Protein AF-A0A5C4Y8K5-F1 (afdb_monomer_lite)

Structure (mmCIF, N/CA/C/O backbone):
data_AF-A0A5C4Y8K5-F1
#
_entry.id   AF-A0A5C4Y8K5-F1
#
loop_
_atom_site.group_PDB
_atom_site.id
_atom_site.type_symbol
_atom_site.label_atom_id
_atom_site.label_alt_id
_atom_site.label_comp_id
_atom_site.label_asym_id
_atom_site.label_entity_id
_atom_site.label_seq_id
_atom_site.pdbx_PDB_ins_code
_atom_site.Cartn_x
_atom_site.Cartn_y
_atom_site.Cartn_z
_atom_site.occupancy
_atom_site.B_iso_or_equiv
_atom_site.auth_seq_id
_atom_site.auth_comp_id
_atom_site.auth_asym_id
_atom_site.auth_atom_id
_atom_site.pdbx_PDB_model_num
ATOM 1 N N . MET A 1 1 ? 31.941 5.857 10.237 1.00 40.62 1 MET A N 1
ATOM 2 C CA . MET A 1 1 ? 30.529 6.076 10.614 1.00 40.62 1 MET A CA 1
ATOM 3 C C . MET A 1 1 ? 29.919 6.930 9.512 1.00 40.62 1 MET A C 1
ATOM 5 O O . MET A 1 1 ? 30.433 8.016 9.292 1.00 40.62 1 MET A O 1
ATOM 9 N N . ARG A 1 2 ? 28.979 6.416 8.707 1.00 48.34 2 ARG A N 1
ATOM 10 C CA . ARG A 1 2 ? 28.274 7.245 7.711 1.00 48.34 2 ARG A CA 1
ATOM 11 C C . ARG A 1 2 ? 27.126 7.940 8.433 1.00 48.34 2 ARG A C 1
ATOM 13 O O . ARG A 1 2 ? 26.340 7.247 9.071 1.00 48.34 2 ARG A O 1
ATOM 20 N N . ASP A 1 3 ? 27.036 9.260 8.322 1.00 40.81 3 ASP A N 1
ATOM 21 C CA . ASP A 1 3 ? 25.871 10.010 8.789 1.00 40.81 3 ASP A CA 1
ATOM 22 C C . ASP A 1 3 ? 24.642 9.576 7.980 1.00 40.81 3 ASP A C 1
ATOM 24 O O . ASP A 1 3 ? 24.472 9.947 6.814 1.00 40.81 3 ASP A O 1
ATOM 28 N N . GLU A 1 4 ? 23.780 8.751 8.576 1.00 46.84 4 GLU A N 1
ATOM 29 C CA . GLU A 1 4 ? 22.448 8.495 8.036 1.00 46.84 4 GLU A CA 1
ATOM 30 C C . GLU A 1 4 ? 21.634 9.792 8.152 1.00 46.84 4 GLU A C 1
ATOM 32 O O . GLU A 1 4 ? 21.067 10.103 9.195 1.00 46.84 4 GLU A O 1
ATOM 37 N N . ARG A 1 5 ? 21.581 10.573 7.062 1.00 53.00 5 ARG A N 1
ATOM 38 C CA . ARG A 1 5 ? 20.801 11.826 6.968 1.00 53.00 5 ARG A CA 1
ATOM 39 C C . ARG A 1 5 ? 19.305 11.657 7.275 1.00 53.00 5 ARG A C 1
ATOM 41 O O . ARG A 1 5 ? 18.631 12.655 7.507 1.00 53.00 5 ARG A O 1
ATOM 48 N N . LEU A 1 6 ? 18.790 10.428 7.262 1.00 52.53 6 LEU A N 1
ATOM 49 C CA . LEU A 1 6 ? 17.410 10.100 7.600 1.00 52.53 6 LEU A CA 1
ATOM 50 C C . LEU A 1 6 ? 17.403 9.162 8.807 1.00 52.53 6 LEU A C 1
ATOM 52 O O . LEU A 1 6 ? 17.934 8.055 8.742 1.00 52.53 6 LEU A O 1
ATOM 56 N N . ARG A 1 7 ? 16.755 9.582 9.897 1.00 55.94 7 ARG A N 1
ATOM 57 C CA . ARG A 1 7 ? 16.456 8.711 11.040 1.00 55.94 7 ARG A CA 1
ATOM 58 C C . ARG A 1 7 ? 15.626 7.512 10.568 1.00 55.94 7 ARG A C 1
ATOM 60 O O . ARG A 1 7 ? 14.861 7.593 9.605 1.00 55.94 7 ARG A O 1
ATOM 67 N N . ARG A 1 8 ? 15.716 6.385 11.271 1.00 48.66 8 ARG A N 1
ATOM 68 C CA . ARG A 1 8 ? 14.858 5.216 11.021 1.00 48.66 8 ARG A CA 1
ATOM 69 C C . ARG A 1 8 ? 13.378 5.641 11.076 1.00 48.66 8 ARG A C 1
ATOM 71 O O . ARG A 1 8 ? 12.910 6.051 12.130 1.00 48.66 8 ARG A O 1
ATOM 78 N N . GLY A 1 9 ? 12.666 5.567 9.945 1.00 51.09 9 GLY A N 1
ATOM 79 C CA . GLY A 1 9 ? 11.272 6.038 9.815 1.00 51.09 9 GLY A CA 1
ATOM 80 C C . GLY A 1 9 ? 11.079 7.448 9.228 1.00 51.09 9 GLY A C 1
ATOM 81 O O . GLY A 1 9 ? 9.942 7.836 9.014 1.00 51.09 9 GLY A O 1
ATOM 82 N N . GLN A 1 10 ? 12.151 8.185 8.905 1.00 55.91 10 GLN A N 1
ATOM 83 C CA . GLN A 1 10 ? 12.098 9.492 8.215 1.00 55.91 10 GLN A CA 1
ATOM 84 C C . GLN A 1 10 ? 12.040 9.399 6.682 1.00 55.91 10 GLN A C 1
ATOM 86 O O . GLN A 1 10 ? 12.145 10.420 6.002 1.00 55.91 10 GLN A O 1
ATOM 91 N N . ALA A 1 11 ? 11.892 8.202 6.106 1.00 57.69 11 ALA A N 1
ATOM 92 C CA . ALA A 1 11 ? 11.525 8.128 4.694 1.00 57.69 11 ALA A CA 1
ATOM 93 C C . ALA A 1 11 ? 10.233 8.949 4.501 1.00 57.69 11 ALA A C 1
ATOM 95 O O . ALA A 1 11 ? 9.386 8.917 5.394 1.00 57.69 11 ALA A O 1
ATOM 96 N N . PRO A 1 12 ? 10.048 9.678 3.384 1.00 73.44 12 PRO A N 1
ATOM 97 C CA . PRO A 1 12 ? 8.876 10.535 3.160 1.00 73.44 12 PRO A CA 1
ATOM 98 C C . PRO A 1 12 ? 7.599 9.715 2.885 1.00 73.44 12 PRO A C 1
ATOM 100 O O . PRO A 1 12 ? 6.761 10.108 2.076 1.00 73.44 12 PRO A O 1
ATOM 103 N N . LEU A 1 13 ? 7.500 8.536 3.500 1.00 86.62 13 LEU A N 1
ATOM 104 C CA . LEU A 1 13 ? 6.514 7.504 3.281 1.00 86.62 13 LEU A CA 1
ATOM 105 C C . LEU A 1 13 ? 6.150 6.852 4.619 1.00 86.62 13 LEU A C 1
ATOM 107 O O . LEU A 1 13 ? 7.035 6.417 5.359 1.00 86.62 13 LEU A O 1
ATOM 111 N N . LEU A 1 14 ? 4.858 6.719 4.894 1.00 90.00 14 LEU A N 1
ATOM 112 C CA . LEU A 1 14 ? 4.352 5.986 6.048 1.00 90.00 14 LEU A CA 1
ATOM 113 C C . LEU A 1 14 ? 4.164 4.509 5.704 1.00 90.00 14 LEU A C 1
ATOM 115 O O . LEU A 1 14 ? 3.720 4.143 4.609 1.00 90.00 14 LEU A O 1
ATOM 119 N N . LEU A 1 15 ? 4.491 3.662 6.676 1.00 92.62 15 LEU A N 1
ATOM 120 C CA . LEU A 1 15 ? 4.197 2.236 6.643 1.00 92.62 15 LEU A CA 1
ATOM 121 C C . LEU A 1 15 ? 2.770 1.989 7.174 1.00 92.62 15 LEU A C 1
ATOM 123 O O . LEU A 1 15 ? 2.324 2.713 8.065 1.00 92.62 15 LEU A O 1
ATOM 127 N N . PRO A 1 16 ? 2.066 0.954 6.688 1.00 95.06 16 PRO A N 1
ATOM 128 C CA . PRO A 1 16 ? 0.829 0.480 7.290 1.00 95.06 16 PRO A CA 1
ATOM 129 C C . PRO A 1 16 ? 1.026 0.127 8.765 1.00 95.06 16 PRO A C 1
ATOM 131 O O . PRO A 1 16 ? 1.950 -0.615 9.108 1.00 95.06 16 PRO A O 1
ATOM 134 N N . THR A 1 17 ? 0.133 0.608 9.622 1.00 95.62 17 THR A N 1
ATOM 135 C CA . THR A 1 17 ? 0.097 0.252 11.048 1.00 95.62 17 THR A CA 1
ATOM 136 C C . THR A 1 17 ? -0.956 -0.807 11.332 1.00 95.62 17 THR A C 1
ATOM 138 O O . THR A 1 17 ? -0.729 -1.699 12.150 1.00 95.62 17 THR A O 1
ATOM 141 N N . THR A 1 18 ? -2.078 -0.774 10.610 1.00 97.06 18 THR A N 1
ATOM 142 C CA . THR A 1 18 ? -3.117 -1.805 10.679 1.00 97.06 18 THR A CA 1
ATOM 143 C C . THR A 1 18 ? -3.563 -2.211 9.279 1.00 97.06 18 THR A C 1
ATOM 145 O O . THR A 1 18 ? -3.554 -1.418 8.334 1.00 97.06 18 THR A O 1
ATOM 148 N N . VAL A 1 19 ? -3.931 -3.484 9.138 1.00 97.44 19 VAL A N 1
ATOM 149 C CA . VAL A 1 19 ? -4.512 -4.028 7.911 1.00 97.44 19 VAL A CA 1
ATOM 150 C C . VAL A 1 19 ? -5.659 -4.947 8.295 1.00 97.44 19 VAL A C 1
ATOM 152 O O . VAL A 1 19 ? -5.472 -5.893 9.068 1.00 97.44 19 VAL A O 1
ATOM 155 N N . LEU A 1 20 ? -6.835 -4.679 7.738 1.00 97.75 20 LEU A N 1
ATOM 156 C CA . LEU A 1 20 ? -7.985 -5.564 7.794 1.00 97.75 20 LEU A CA 1
ATOM 157 C C . LEU A 1 20 ? -8.154 -6.222 6.426 1.00 97.75 20 LEU A C 1
ATOM 159 O O . LEU A 1 20 ? -8.141 -5.535 5.406 1.00 97.75 20 LEU A O 1
ATOM 163 N N . ILE A 1 21 ? -8.340 -7.539 6.415 1.00 95.31 21 ILE A N 1
ATOM 164 C CA . ILE A 1 21 ? -8.717 -8.307 5.226 1.00 95.31 21 ILE A CA 1
ATOM 165 C C . ILE A 1 21 ? -10.166 -8.726 5.418 1.00 95.31 21 ILE A C 1
ATOM 167 O O . ILE A 1 21 ? -10.486 -9.378 6.414 1.00 95.31 21 ILE A O 1
ATOM 171 N N . ASP A 1 22 ? -11.043 -8.297 4.512 1.00 94.12 22 ASP A N 1
ATOM 172 C CA . ASP A 1 22 ? -12.485 -8.562 4.597 1.00 94.12 22 ASP A CA 1
ATOM 173 C C . ASP A 1 22 ? -13.073 -8.189 5.979 1.00 94.12 22 ASP A C 1
ATOM 175 O O . ASP A 1 22 ? -13.894 -8.899 6.555 1.00 94.12 22 ASP A O 1
ATOM 179 N N . GLY A 1 23 ? -12.599 -7.070 6.546 1.00 94.62 23 GLY A N 1
ATOM 180 C CA . GLY A 1 23 ? -13.029 -6.555 7.852 1.00 94.62 23 GLY A CA 1
ATOM 181 C C . GLY A 1 23 ? -12.360 -7.197 9.075 1.00 94.62 23 GLY A C 1
ATOM 182 O O . GLY A 1 23 ? -12.660 -6.799 10.198 1.00 94.62 23 GLY A O 1
ATOM 183 N N . LYS A 1 24 ? -11.435 -8.151 8.902 1.00 97.00 24 LYS A N 1
ATOM 184 C CA . LYS A 1 24 ? -10.721 -8.808 10.012 1.00 97.00 24 LYS A CA 1
ATOM 185 C C . LYS A 1 24 ? -9.273 -8.344 10.100 1.00 97.00 24 LYS A C 1
ATOM 187 O O . LYS A 1 24 ? -8.533 -8.447 9.123 1.00 97.00 24 LYS A O 1
ATOM 192 N N . ALA A 1 25 ? -8.855 -7.873 11.274 1.00 97.06 25 ALA A N 1
ATOM 193 C CA . ALA A 1 25 ? -7.473 -7.465 11.522 1.00 97.06 25 ALA A CA 1
ATOM 194 C C . ALA A 1 25 ? -6.488 -8.622 11.275 1.00 97.06 25 ALA A C 1
ATOM 196 O O . ALA A 1 25 ? -6.727 -9.754 11.698 1.00 97.06 25 ALA A O 1
ATOM 197 N N . SER A 1 26 ? -5.371 -8.335 10.604 1.00 97.44 26 SER A N 1
ATOM 198 C CA . SER A 1 26 ? -4.367 -9.339 10.248 1.00 97.44 26 SER A CA 1
ATOM 199 C C . SER A 1 26 ? -2.941 -8.822 10.447 1.00 97.44 26 SER A C 1
ATOM 201 O O . SER A 1 26 ? -2.416 -8.037 9.657 1.00 97.44 26 SER A O 1
ATOM 203 N N . ALA A 1 27 ? -2.271 -9.310 11.494 1.00 96.00 27 ALA A N 1
ATOM 204 C CA . ALA A 1 27 ? -0.876 -8.965 11.778 1.00 96.00 27 ALA A CA 1
ATOM 205 C C . ALA A 1 27 ? 0.092 -9.475 10.694 1.00 96.00 27 ALA A C 1
ATOM 207 O O . ALA A 1 27 ? 1.071 -8.808 10.360 1.00 96.00 27 ALA A O 1
ATOM 208 N N . SER A 1 28 ? -0.193 -10.637 10.095 1.00 95.31 28 SER A N 1
ATOM 209 C CA . SER A 1 28 ? 0.605 -11.166 8.983 1.00 95.31 28 SER A CA 1
ATOM 210 C C . SER A 1 28 ? 0.476 -10.302 7.727 1.00 95.31 28 SER A C 1
ATOM 212 O O . SER A 1 28 ? 1.451 -10.151 6.992 1.00 95.31 28 SER A O 1
ATOM 214 N N . ALA A 1 29 ? -0.685 -9.675 7.512 1.00 95.88 29 ALA A N 1
ATOM 215 C CA . ALA A 1 29 ? -0.890 -8.727 6.424 1.00 95.88 29 ALA A CA 1
ATOM 216 C C . ALA A 1 29 ? -0.080 -7.438 6.616 1.00 95.88 29 ALA A C 1
ATOM 218 O O . ALA A 1 29 ? 0.531 -6.958 5.661 1.00 95.88 29 ALA A O 1
ATOM 219 N N . VAL A 1 30 ? 0.003 -6.926 7.851 1.00 96.38 30 VAL A N 1
ATOM 220 C CA . VAL A 1 30 ? 0.895 -5.802 8.184 1.00 96.38 30 VAL A CA 1
ATOM 221 C C . VAL A 1 30 ? 2.345 -6.170 7.859 1.00 96.38 30 VAL A C 1
ATOM 223 O O . VAL A 1 30 ? 2.997 -5.450 7.112 1.00 96.38 30 VAL A O 1
ATOM 226 N N . GLN A 1 31 ? 2.833 -7.329 8.317 1.00 93.56 31 GLN A N 1
ATOM 227 C CA . GLN A 1 31 ? 4.201 -7.786 8.016 1.00 93.56 31 GLN A CA 1
ATOM 228 C C . GLN A 1 31 ? 4.456 -7.986 6.514 1.00 93.56 31 GLN A C 1
ATOM 230 O O . GLN A 1 31 ? 5.570 -7.777 6.037 1.00 93.56 31 GLN A O 1
ATOM 235 N N . ALA A 1 32 ? 3.441 -8.414 5.762 1.00 94.69 32 ALA A N 1
ATOM 236 C CA . ALA A 1 32 ? 3.548 -8.568 4.319 1.00 94.69 32 ALA A CA 1
ATOM 237 C C . ALA A 1 32 ? 3.660 -7.217 3.599 1.00 94.69 32 ALA A C 1
ATOM 239 O O . ALA A 1 32 ? 4.355 -7.151 2.591 1.00 94.69 32 ALA A O 1
ATOM 240 N N . LEU A 1 33 ? 3.005 -6.160 4.090 1.00 95.25 33 LEU A N 1
ATOM 241 C CA . LEU A 1 33 ? 2.917 -4.869 3.401 1.00 95.25 33 LEU A CA 1
ATOM 242 C C . LEU A 1 33 ? 3.906 -3.802 3.893 1.00 95.25 33 LEU A C 1
ATOM 244 O O . LEU A 1 33 ? 4.368 -2.997 3.081 1.00 95.25 33 LEU A O 1
ATOM 248 N N . ALA A 1 34 ? 4.228 -3.780 5.187 1.00 93.69 34 ALA A N 1
ATOM 249 C CA . ALA A 1 34 ? 4.996 -2.727 5.857 1.00 93.69 34 ALA A CA 1
ATOM 250 C C . ALA A 1 34 ? 6.515 -2.866 5.661 1.00 93.69 34 ALA A C 1
ATOM 252 O O . ALA A 1 34 ? 7.276 -2.976 6.620 1.00 93.69 34 ALA A O 1
ATOM 253 N N . LYS A 1 35 ? 6.952 -2.862 4.399 1.00 90.75 35 LYS A N 1
ATOM 254 C CA . LYS A 1 35 ? 8.362 -2.974 3.995 1.00 90.75 35 LYS A CA 1
ATOM 255 C C . LYS A 1 35 ? 8.875 -1.638 3.485 1.00 90.75 35 LYS A C 1
ATOM 257 O O . LYS A 1 35 ? 8.183 -0.961 2.727 1.00 90.75 35 LYS A O 1
ATOM 262 N N . ARG A 1 36 ? 10.104 -1.271 3.827 1.00 85.12 36 ARG A N 1
ATOM 263 C CA . ARG A 1 36 ? 10.706 0.000 3.396 1.00 85.12 36 ARG A CA 1
ATOM 264 C C . ARG A 1 36 ? 11.130 0.001 1.923 1.00 85.12 36 ARG A C 1
ATOM 266 O O . ARG A 1 36 ? 11.249 -1.036 1.264 1.00 85.12 36 ARG A O 1
ATOM 273 N N . ILE A 1 37 ? 11.354 1.203 1.396 1.00 80.44 37 ILE A N 1
ATOM 274 C CA . ILE A 1 37 ? 12.128 1.411 0.167 1.00 80.44 37 ILE A CA 1
ATOM 275 C C . ILE A 1 37 ? 13.585 1.630 0.569 1.00 80.44 37 ILE A C 1
ATOM 277 O O . ILE A 1 37 ? 13.858 2.320 1.551 1.00 80.44 37 ILE A O 1
ATOM 281 N N . LEU A 1 38 ? 14.510 1.063 -0.204 1.00 74.00 38 LEU A N 1
ATOM 282 C CA . LEU A 1 38 ? 15.923 1.400 -0.106 1.00 74.00 38 LEU A CA 1
ATOM 283 C C . LEU A 1 38 ? 16.126 2.826 -0.628 1.00 74.00 38 LEU A C 1
ATOM 285 O O . LEU A 1 38 ? 15.976 3.078 -1.822 1.00 74.00 38 LEU A O 1
ATOM 289 N N . TYR A 1 39 ? 16.448 3.755 0.267 1.00 62.66 39 TYR A N 1
ATOM 290 C CA . TYR A 1 39 ? 16.854 5.110 -0.092 1.00 62.66 39 TYR A CA 1
ATOM 291 C C . TYR A 1 39 ? 18.370 5.222 0.034 1.00 62.66 39 TYR A C 1
ATOM 293 O O . TYR A 1 39 ? 18.867 5.226 1.155 1.00 62.66 39 TYR A O 1
ATOM 301 N N . PRO A 1 40 ? 19.135 5.364 -1.059 1.00 55.53 40 PRO A N 1
ATOM 302 C CA . PRO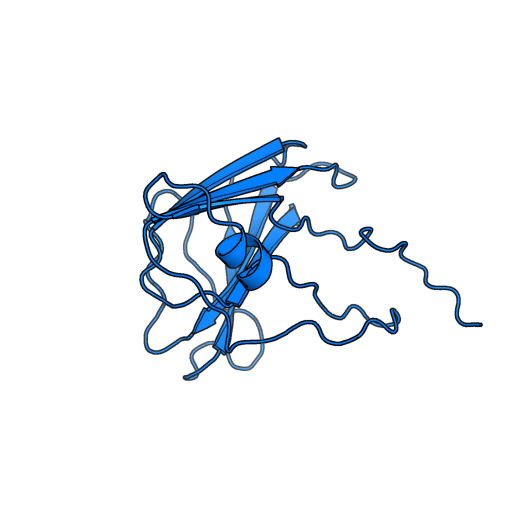 A 1 40 ? 20.534 5.758 -0.948 1.00 55.53 40 PRO A CA 1
ATOM 303 C C . PRO A 1 40 ? 20.621 7.144 -0.278 1.00 55.53 40 PRO A C 1
ATOM 305 O O . PRO A 1 40 ? 19.823 8.020 -0.618 1.00 55.53 40 PRO A O 1
ATOM 308 N N . PRO A 1 41 ? 21.553 7.390 0.661 1.00 55.72 41 PRO A N 1
ATOM 309 C CA . PRO A 1 41 ? 22.672 6.542 1.080 1.00 55.72 41 PRO A CA 1
ATOM 310 C C . PRO A 1 41 ? 22.375 5.632 2.289 1.00 55.72 41 PRO A C 1
ATOM 312 O O . PRO A 1 41 ? 23.317 5.062 2.840 1.00 55.72 41 PRO A O 1
ATOM 315 N N . ALA A 1 42 ? 21.119 5.534 2.741 1.00 61.25 42 ALA A N 1
ATOM 316 C CA . ALA A 1 42 ? 20.743 4.754 3.915 1.00 61.25 42 ALA A CA 1
ATOM 317 C C . ALA A 1 42 ? 21.111 3.281 3.689 1.00 61.25 42 ALA A C 1
ATOM 319 O O . ALA A 1 42 ? 20.618 2.634 2.764 1.00 61.25 42 ALA A O 1
ATOM 320 N N . GLY A 1 43 ? 22.020 2.759 4.512 1.00 61.38 43 GLY A N 1
ATOM 321 C CA . GLY A 1 43 ? 22.553 1.397 4.408 1.00 61.38 43 GLY A CA 1
ATOM 322 C C . GLY A 1 43 ? 21.586 0.345 4.946 1.00 61.38 43 GLY A C 1
ATOM 323 O O . GLY A 1 43 ? 22.018 -0.616 5.578 1.00 61.38 43 GLY A O 1
ATOM 324 N N . TRP A 1 44 ? 20.279 0.555 4.779 1.00 70.69 44 TRP A N 1
ATOM 325 C CA . TRP A 1 44 ? 19.260 -0.326 5.333 1.00 70.69 44 TRP A CA 1
ATOM 326 C C . TRP A 1 44 ? 19.253 -1.674 4.610 1.00 70.69 44 TRP A C 1
ATOM 328 O O . TRP A 1 44 ? 19.448 -1.715 3.392 1.00 70.69 44 TRP A O 1
ATOM 338 N N . PRO A 1 45 ? 19.005 -2.780 5.336 1.00 72.75 45 PRO A N 1
ATOM 339 C CA . PRO A 1 45 ? 18.833 -4.075 4.703 1.00 72.75 45 PRO A CA 1
ATOM 340 C C . PRO A 1 45 ? 17.605 -4.050 3.792 1.00 72.75 45 PRO A C 1
ATOM 342 O O . PRO A 1 45 ? 16.603 -3.390 4.079 1.00 72.75 45 PRO A O 1
ATOM 345 N N . GLU A 1 46 ? 17.677 -4.792 2.692 1.00 79.81 46 GLU A N 1
ATOM 346 C CA . GLU A 1 46 ? 16.536 -4.966 1.805 1.00 79.81 46 GLU A CA 1
ATOM 347 C C . GLU A 1 46 ? 15.436 -5.762 2.520 1.00 79.81 46 GLU A C 1
ATOM 349 O O . G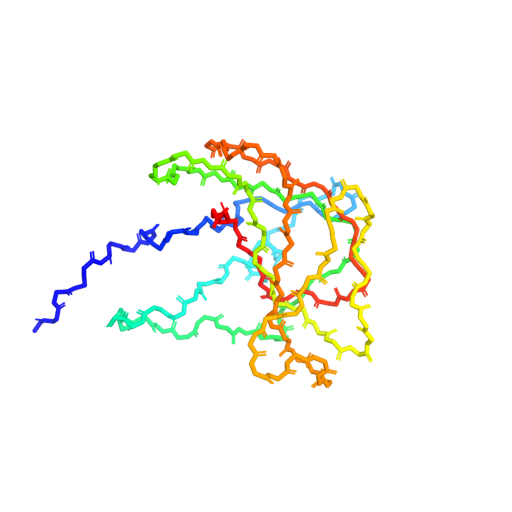LU A 1 46 ? 15.591 -6.939 2.830 1.00 79.81 46 GLU A O 1
ATOM 354 N N . GLU A 1 47 ? 14.307 -5.105 2.796 1.00 84.00 47 GLU A N 1
ATOM 355 C CA . GLU A 1 47 ? 13.139 -5.725 3.444 1.00 84.00 47 GLU A CA 1
ATOM 356 C C . GLU A 1 47 ? 12.188 -6.390 2.427 1.00 84.00 47 GLU A C 1
ATOM 358 O O . GLU A 1 47 ? 11.135 -6.924 2.787 1.00 84.00 47 GLU A O 1
ATOM 363 N N . LEU A 1 48 ? 12.509 -6.320 1.133 1.00 84.00 48 LEU A N 1
ATOM 364 C CA . LEU A 1 48 ? 11.616 -6.732 0.061 1.00 84.00 48 LEU A CA 1
ATOM 365 C C . LEU A 1 48 ? 11.532 -8.263 -0.063 1.00 84.00 48 LEU A C 1
ATOM 367 O O . LEU A 1 48 ? 12.297 -8.887 -0.785 1.00 84.00 48 LEU A O 1
ATOM 371 N N . ASP A 1 49 ? 10.547 -8.862 0.608 1.00 84.75 49 ASP A N 1
ATOM 372 C CA . ASP A 1 49 ? 10.213 -10.287 0.474 1.00 84.75 49 ASP A CA 1
ATOM 373 C C . ASP A 1 49 ? 8.867 -10.497 -0.237 1.00 84.75 49 ASP A C 1
ATOM 375 O O . ASP A 1 49 ? 7.795 -10.457 0.373 1.00 84.75 49 ASP A O 1
ATOM 379 N N . ASP A 1 50 ? 8.913 -10.759 -1.539 1.00 88.06 50 ASP A N 1
ATOM 380 C CA . ASP A 1 50 ? 7.728 -10.989 -2.372 1.00 88.06 50 ASP A CA 1
ATOM 381 C C . ASP A 1 50 ? 7.020 -12.344 -2.093 1.00 88.06 50 ASP A C 1
ATOM 383 O O . ASP A 1 50 ? 5.958 -12.614 -2.663 1.00 88.06 50 ASP A O 1
ATOM 387 N N . ARG A 1 51 ? 7.553 -13.209 -1.210 1.00 88.62 51 ARG A N 1
ATOM 388 C CA . ARG A 1 51 ? 6.885 -14.468 -0.805 1.00 88.62 51 ARG A CA 1
ATOM 389 C C . ARG A 1 51 ? 5.689 -14.213 0.112 1.00 88.62 51 ARG A C 1
ATOM 391 O O . ARG A 1 51 ? 4.728 -14.983 0.094 1.00 88.62 51 ARG A O 1
ATOM 398 N N . ARG A 1 52 ? 5.737 -13.135 0.903 1.00 92.06 52 ARG A N 1
ATOM 399 C CA . ARG A 1 52 ? 4.642 -12.691 1.778 1.00 92.06 52 ARG A CA 1
ATOM 400 C C . ARG A 1 52 ? 3.812 -11.640 1.056 1.00 92.06 52 ARG A C 1
ATOM 402 O O . ARG A 1 52 ? 4.303 -10.544 0.782 1.00 92.06 52 ARG A O 1
ATOM 409 N N . GLN A 1 53 ? 2.560 -11.981 0.767 1.00 93.81 53 GLN A N 1
ATOM 410 C CA . GLN A 1 53 ? 1.668 -11.170 -0.055 1.00 93.81 53 GLN A CA 1
ATOM 411 C C . GLN A 1 53 ? 0.220 -11.221 0.441 1.00 93.81 53 GLN A C 1
ATOM 413 O O . GLN A 1 53 ? -0.199 -12.202 1.057 1.00 93.81 53 GLN A O 1
ATOM 418 N N . VAL A 1 54 ? -0.553 -10.189 0.115 1.00 93.62 54 VAL A N 1
ATOM 419 C CA . VAL A 1 54 ? -1.983 -10.067 0.444 1.00 93.62 54 VAL A CA 1
ATOM 420 C C . VAL A 1 54 ? -2.797 -9.711 -0.797 1.00 93.62 54 VAL A C 1
ATOM 422 O O . VAL A 1 54 ? -2.255 -9.192 -1.767 1.00 93.62 54 VAL A O 1
ATOM 425 N N . ARG A 1 55 ? -4.095 -10.016 -0.796 1.00 92.06 55 ARG A N 1
ATOM 426 C CA . ARG A 1 55 ? -5.039 -9.704 -1.885 1.00 92.06 55 ARG A CA 1
ATOM 427 C C . ARG A 1 55 ? -6.462 -9.608 -1.332 1.00 92.06 55 ARG A C 1
ATOM 429 O O . ARG A 1 55 ? -6.702 -10.109 -0.236 1.00 92.06 55 ARG A O 1
ATOM 436 N N . GLY A 1 56 ? -7.389 -9.070 -2.120 1.00 91.50 56 GLY A N 1
ATOM 437 C CA . GLY A 1 56 ? -8.806 -8.955 -1.765 1.00 91.50 56 GLY A CA 1
ATOM 438 C C . GLY A 1 56 ? -9.174 -7.560 -1.268 1.00 91.50 56 GLY A C 1
ATOM 439 O O . GLY A 1 56 ? -8.518 -6.578 -1.628 1.00 91.50 56 GLY A O 1
ATOM 440 N N . LYS A 1 57 ? -10.228 -7.477 -0.449 1.00 93.25 57 LYS A N 1
ATOM 441 C CA . LYS A 1 57 ? -10.705 -6.220 0.130 1.00 93.25 57 LYS A CA 1
ATOM 442 C C . LYS A 1 57 ? -9.872 -5.870 1.356 1.00 93.25 57 LYS A C 1
ATOM 444 O O . LYS A 1 57 ? -9.929 -6.559 2.376 1.00 93.25 57 LYS A O 1
ATOM 449 N N . LEU A 1 58 ? -9.108 -4.792 1.243 1.00 94.56 58 LEU A N 1
ATOM 450 C CA . LEU A 1 58 ? -8.207 -4.312 2.277 1.00 94.56 58 LEU A CA 1
ATOM 451 C C . LEU A 1 58 ? -8.732 -3.001 2.857 1.00 94.56 58 LEU A C 1
ATOM 453 O O . LEU A 1 58 ? -9.120 -2.105 2.110 1.00 94.56 58 LEU A O 1
ATOM 457 N N . THR A 1 59 ? -8.683 -2.878 4.179 1.00 95.81 59 THR A N 1
ATOM 458 C CA . THR A 1 59 ? -8.749 -1.586 4.872 1.00 95.81 59 THR A CA 1
ATOM 459 C C . THR A 1 59 ? -7.411 -1.383 5.557 1.00 95.81 59 THR A C 1
ATOM 461 O O . THR A 1 59 ? -7.031 -2.179 6.416 1.00 95.81 59 THR A O 1
ATOM 464 N N . VAL A 1 60 ? -6.670 -0.364 5.136 1.00 96.06 60 VAL A N 1
ATOM 465 C CA . VAL A 1 60 ? -5.303 -0.113 5.592 1.00 96.06 60 VAL A CA 1
ATOM 466 C C . VAL A 1 60 ? -5.245 1.231 6.288 1.00 96.06 60 VAL A C 1
ATOM 468 O O . VAL A 1 60 ? -5.627 2.239 5.693 1.00 96.06 60 VAL A O 1
ATOM 471 N N . THR A 1 61 ? -4.737 1.245 7.515 1.00 96.31 61 THR A N 1
ATOM 472 C CA . THR A 1 61 ? -4.483 2.479 8.260 1.00 96.31 61 THR A CA 1
ATOM 473 C C . THR A 1 61 ? -2.993 2.778 8.281 1.00 96.31 61 THR A C 1
ATOM 475 O O . THR A 1 61 ? -2.159 1.888 8.476 1.00 96.31 61 THR A O 1
ATOM 478 N N . PHE A 1 62 ? -2.677 4.051 8.095 1.00 93.75 62 PHE A N 1
ATOM 479 C CA . PHE A 1 62 ? -1.358 4.641 8.253 1.00 93.75 62 PHE A CA 1
ATOM 480 C C . PHE A 1 62 ? -1.452 5.652 9.389 1.00 93.75 62 PHE A C 1
ATOM 482 O O . PHE A 1 62 ? -2.412 6.420 9.430 1.00 93.75 62 PHE A O 1
ATOM 489 N N . ALA A 1 63 ? -0.471 5.631 10.287 1.00 90.12 63 ALA A N 1
ATOM 490 C CA . ALA A 1 63 ? -0.357 6.600 11.366 1.00 90.12 63 ALA A CA 1
ATOM 491 C C . ALA A 1 63 ? 1.034 7.233 11.338 1.00 90.12 63 ALA A C 1
ATOM 493 O O . ALA A 1 63 ? 2.034 6.546 11.093 1.00 90.12 63 ALA A O 1
ATOM 494 N N . GLY A 1 64 ? 1.084 8.531 11.610 1.00 83.88 64 GLY A N 1
ATOM 495 C CA . GLY A 1 64 ? 2.311 9.310 11.705 1.00 83.88 64 GLY A CA 1
ATOM 496 C C . GLY A 1 64 ? 2.242 10.594 10.892 1.00 83.88 64 GLY A C 1
ATOM 497 O O . GLY A 1 64 ? 1.400 10.774 10.021 1.00 83.88 64 GLY A O 1
ATOM 498 N N . GLU A 1 65 ? 3.163 11.506 11.168 1.00 76.38 65 GLU A N 1
ATOM 499 C CA . GLU A 1 65 ? 3.228 12.776 10.457 1.00 76.38 65 GLU A CA 1
ATOM 500 C C . GLU A 1 65 ? 4.210 12.684 9.291 1.00 76.38 65 GLU A C 1
ATOM 502 O O . GLU A 1 65 ? 5.366 12.28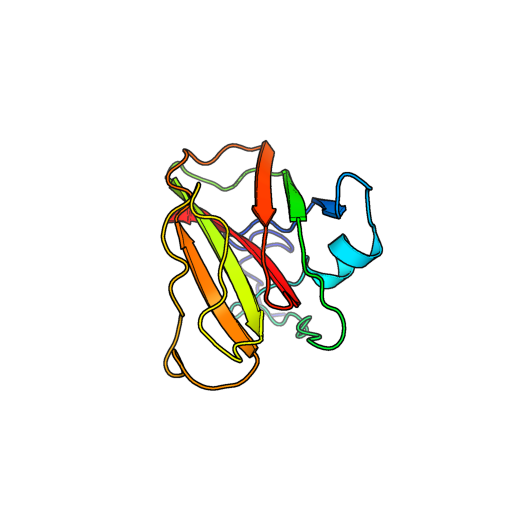6 9.450 1.00 76.38 65 GLU A O 1
ATOM 507 N N . LEU A 1 66 ? 3.753 13.088 8.107 1.00 74.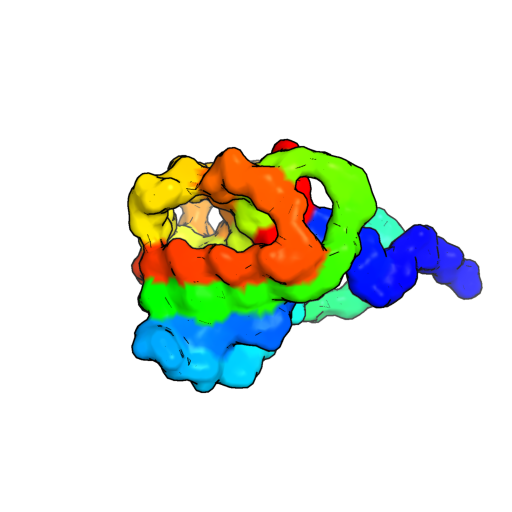94 66 LEU A N 1
ATOM 508 C CA . LEU A 1 66 ? 4.633 13.409 6.993 1.00 74.94 66 LEU A CA 1
ATOM 509 C C . LEU A 1 66 ? 4.835 14.928 6.979 1.00 74.94 66 LEU A C 1
ATOM 511 O O . LEU A 1 66 ? 3.848 15.661 6.977 1.00 74.94 66 LEU A O 1
ATOM 515 N N . PRO A 1 67 ? 6.081 15.430 6.984 1.00 68.00 67 PRO A N 1
ATOM 516 C CA . PRO A 1 67 ? 6.322 16.866 6.982 1.00 68.00 67 PRO A CA 1
ATOM 517 C C . PRO A 1 67 ? 5.809 17.511 5.683 1.00 68.00 67 PRO A C 1
ATOM 519 O O . PRO A 1 67 ? 6.109 17.042 4.582 1.00 68.00 67 PRO A O 1
ATOM 522 N N . GLY A 1 68 ? 5.081 18.624 5.823 1.00 66.94 68 GLY A N 1
ATOM 523 C CA . GLY A 1 68 ? 4.476 19.377 4.717 1.00 66.94 68 GLY A CA 1
ATOM 524 C C . GLY A 1 68 ? 3.021 18.986 4.408 1.00 66.94 68 GLY A C 1
ATOM 525 O O . GLY A 1 68 ? 2.489 18.027 4.949 1.00 66.94 68 GLY A O 1
ATOM 526 N N . GLY A 1 69 ? 2.357 19.762 3.544 1.00 73.94 69 GLY A N 1
ATOM 527 C CA . GLY A 1 69 ? 1.015 19.450 3.027 1.00 73.94 69 GLY A CA 1
ATOM 528 C C . GLY A 1 69 ? 1.058 18.722 1.678 1.00 73.94 69 GLY A C 1
ATOM 529 O O . GLY A 1 69 ? 2.130 18.508 1.112 1.00 73.94 69 GLY A O 1
ATOM 530 N N . GLY A 1 70 ? -0.104 18.374 1.122 1.00 84.75 70 GLY A N 1
ATOM 531 C CA . GLY A 1 70 ? -0.210 17.818 -0.232 1.00 84.75 70 GLY A CA 1
ATOM 532 C C . GLY A 1 70 ? -1.333 16.800 -0.387 1.00 84.75 70 GLY A C 1
ATOM 533 O O . GLY A 1 70 ? -2.171 16.633 0.504 1.00 84.75 70 GLY A O 1
ATOM 534 N N . ARG A 1 71 ? -1.342 16.118 -1.537 1.00 89.50 71 ARG A N 1
ATOM 535 C CA . ARG A 1 71 ? -2.276 15.024 -1.810 1.00 89.50 71 ARG A CA 1
ATOM 536 C C . ARG A 1 71 ? -1.634 13.678 -1.508 1.00 89.50 71 ARG A C 1
ATOM 538 O O . ARG A 1 71 ? -0.462 13.451 -1.802 1.00 89.50 71 ARG A O 1
ATOM 545 N N . ALA A 1 72 ? -2.426 12.790 -0.930 1.00 90.00 72 ALA A N 1
ATOM 546 C CA . ALA A 1 72 ? -2.029 11.429 -0.638 1.00 90.00 72 ALA A CA 1
ATOM 547 C C . ALA A 1 72 ? -1.855 10.613 -1.926 1.00 90.00 72 ALA A C 1
ATOM 549 O O . ALA A 1 72 ? -2.697 10.639 -2.834 1.00 90.00 72 ALA A O 1
ATOM 550 N N . VAL A 1 73 ? -0.778 9.834 -1.965 1.00 91.69 73 VAL A N 1
ATOM 551 C CA . VAL A 1 73 ? -0.543 8.801 -2.976 1.00 91.69 73 VAL A CA 1
ATOM 552 C C . VAL A 1 73 ? -0.170 7.499 -2.291 1.00 91.69 73 VAL A C 1
ATOM 554 O O . VAL A 1 73 ? 0.561 7.494 -1.302 1.00 91.69 73 VAL A O 1
ATOM 557 N N . LEU A 1 74 ? -0.644 6.382 -2.827 1.00 92.69 74 LEU A N 1
ATOM 558 C CA . LEU A 1 74 ? -0.171 5.068 -2.422 1.00 92.69 74 LEU A CA 1
ATOM 559 C C . LEU A 1 74 ? 0.921 4.603 -3.377 1.00 92.69 74 LEU A C 1
ATOM 561 O O . LEU A 1 74 ? 0.746 4.641 -4.591 1.00 92.69 74 LEU A O 1
ATOM 565 N N . LEU A 1 75 ? 2.032 4.127 -2.824 1.00 92.06 75 LEU A N 1
ATOM 566 C CA . LEU A 1 75 ? 3.054 3.390 -3.555 1.00 92.06 75 LEU A CA 1
ATOM 567 C C . LEU A 1 75 ? 2.896 1.909 -3.234 1.00 92.06 75 LEU A C 1
ATOM 569 O O . LEU A 1 75 ? 2.992 1.488 -2.079 1.00 92.06 75 LEU A O 1
ATOM 573 N N . LEU A 1 76 ? 2.658 1.111 -4.266 1.00 91.75 76 LEU A N 1
ATOM 574 C CA . LEU A 1 76 ? 2.350 -0.306 -4.150 1.00 91.75 76 LEU A CA 1
ATOM 575 C C . LEU A 1 76 ? 3.436 -1.127 -4.830 1.00 91.75 76 LEU A C 1
ATOM 577 O O . LEU A 1 76 ? 4.036 -0.688 -5.809 1.00 91.75 76 LEU A O 1
ATOM 581 N N . ARG A 1 77 ? 3.662 -2.350 -4.355 1.00 92.31 77 ARG A N 1
ATOM 582 C CA . ARG A 1 77 ? 4.315 -3.391 -5.151 1.00 92.31 77 ARG A CA 1
ATOM 583 C C . ARG A 1 77 ? 3.331 -4.528 -5.354 1.00 92.31 77 ARG A C 1
ATOM 585 O O . ARG A 1 77 ? 2.960 -5.197 -4.391 1.00 92.31 77 ARG A O 1
ATOM 592 N N . ALA A 1 78 ? 2.907 -4.717 -6.598 1.00 91.50 78 ALA A N 1
ATOM 593 C CA . ALA A 1 78 ? 1.898 -5.697 -6.975 1.00 91.50 78 ALA A CA 1
ATOM 594 C C . ALA A 1 78 ? 2.449 -6.664 -8.022 1.00 91.50 78 ALA A C 1
ATOM 596 O O . ALA A 1 78 ? 3.303 -6.301 -8.837 1.00 91.50 78 ALA A O 1
ATOM 597 N N . ARG A 1 79 ? 1.955 -7.903 -8.031 1.00 89.69 79 ARG A N 1
ATOM 598 C CA . ARG A 1 79 ? 2.323 -8.878 -9.059 1.00 89.69 79 ARG A CA 1
ATOM 599 C C . ARG A 1 79 ? 1.472 -8.676 -10.309 1.00 89.69 79 ARG A C 1
ATOM 601 O O . ARG A 1 79 ? 0.309 -9.070 -10.353 1.00 89.69 79 ARG A O 1
ATOM 608 N N . GLN A 1 80 ? 2.083 -8.136 -11.352 1.00 81.56 80 GLN A N 1
ATOM 609 C CA . GLN A 1 80 ? 1.500 -7.963 -12.671 1.00 81.56 80 GLN A CA 1
ATOM 610 C C . GLN A 1 80 ? 1.469 -9.294 -13.435 1.00 81.56 80 GLN A C 1
ATOM 612 O O . GLN A 1 80 ? 2.495 -9.848 -13.840 1.00 81.56 80 GLN A O 1
ATOM 617 N N . ARG A 1 81 ? 0.255 -9.819 -13.626 1.00 71.38 81 ARG A N 1
ATOM 618 C CA . ARG A 1 81 ? -0.069 -10.818 -14.666 1.00 71.38 81 ARG A CA 1
ATOM 619 C C . ARG A 1 81 ? -0.909 -10.185 -15.785 1.00 71.38 81 ARG A C 1
ATOM 621 O O . ARG A 1 81 ? -0.722 -10.526 -16.946 1.00 71.38 81 ARG A O 1
ATOM 628 N N . S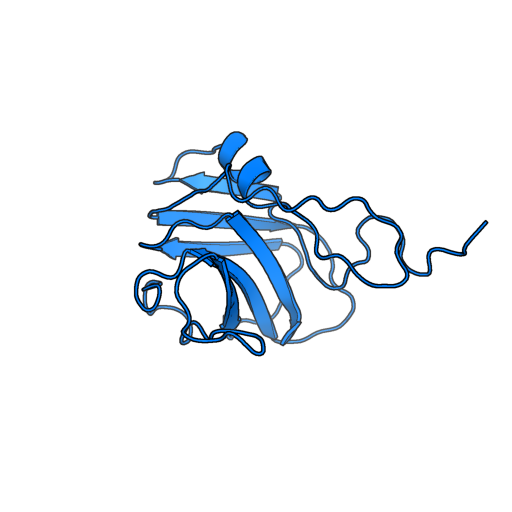ER A 1 82 ? -1.751 -9.228 -15.399 1.00 63.75 82 SER A N 1
ATOM 629 C CA . SER A 1 82 ? -2.512 -8.240 -16.175 1.00 63.75 82 SER A CA 1
ATOM 630 C C . SER A 1 82 ? -2.513 -6.926 -15.368 1.00 63.75 82 SER A C 1
ATOM 632 O O . SER A 1 82 ? -2.047 -6.941 -14.223 1.00 63.75 82 SER A O 1
ATOM 634 N N . VAL A 1 83 ? -2.990 -5.800 -15.923 1.00 62.56 83 VAL A N 1
ATOM 635 C CA . VAL A 1 83 ? -3.109 -4.530 -15.169 1.00 62.56 83 VAL A CA 1
ATOM 636 C C . VAL A 1 83 ? -3.882 -4.804 -13.867 1.00 62.56 83 VAL A C 1
ATOM 638 O O . VAL A 1 83 ? -4.994 -5.334 -13.955 1.00 62.56 83 VAL A O 1
ATOM 641 N N . PRO A 1 84 ? -3.307 -4.544 -12.674 1.00 64.25 84 PRO A N 1
ATOM 642 C CA . PRO A 1 84 ? -4.016 -4.778 -11.424 1.00 64.25 84 PRO A CA 1
ATOM 643 C C . PRO A 1 84 ? -5.271 -3.911 -11.395 1.00 64.25 84 PRO A C 1
ATOM 645 O O . PRO A 1 84 ? -5.194 -2.700 -11.599 1.00 64.25 84 PRO A O 1
ATOM 648 N N . LEU A 1 85 ? -6.420 -4.536 -11.155 1.00 65.31 85 LEU A N 1
ATOM 649 C CA . LEU A 1 85 ? -7.666 -3.806 -10.979 1.00 65.31 85 LEU A CA 1
ATOM 650 C C . LEU A 1 85 ? -7.793 -3.507 -9.490 1.00 65.31 85 LEU A C 1
ATOM 652 O O . LEU A 1 85 ? -7.941 -4.419 -8.670 1.00 65.31 85 LEU A O 1
ATOM 656 N N . MET A 1 86 ? -7.677 -2.226 -9.167 1.00 70.62 86 MET A N 1
ATOM 657 C CA . MET A 1 86 ? -8.071 -1.664 -7.885 1.00 70.62 86 MET A CA 1
ATOM 658 C C . MET A 1 86 ? -9.463 -1.065 -8.073 1.00 70.62 86 MET A C 1
ATOM 660 O O . MET A 1 86 ? -9.745 -0.553 -9.159 1.00 70.62 86 MET A O 1
ATOM 664 N N . ASP A 1 87 ? -10.354 -1.185 -7.086 1.00 66.62 87 ASP A N 1
ATOM 665 C CA . ASP A 1 87 ? -11.681 -0.584 -7.246 1.00 66.62 87 ASP A CA 1
ATOM 666 C C . ASP A 1 87 ? -11.572 0.931 -7.514 1.00 66.62 87 ASP A C 1
ATOM 668 O O . ASP A 1 87 ? -10.667 1.615 -7.032 1.00 66.62 87 ASP A O 1
ATOM 672 N N . SER A 1 88 ? -12.471 1.421 -8.365 1.00 56.44 88 SER A N 1
ATOM 673 C CA . SER A 1 88 ? -12.396 2.712 -9.049 1.00 56.44 88 SER A CA 1
ATOM 674 C C . SER A 1 88 ? -12.734 3.923 -8.177 1.00 56.44 88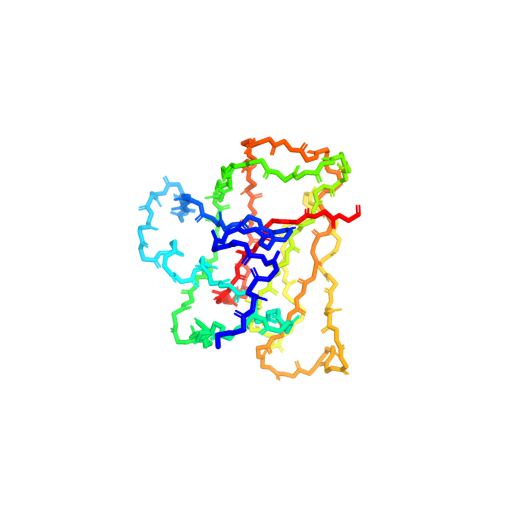 SER A C 1
ATOM 676 O O . SER A 1 88 ? -12.989 4.996 -8.720 1.00 56.44 88 SER A O 1
ATOM 678 N N . GLN A 1 89 ? -12.818 3.773 -6.849 1.00 74.88 89 GLN A N 1
ATOM 679 C CA . GLN A 1 89 ? -13.119 4.913 -5.975 1.00 74.88 89 GLN A CA 1
ATOM 680 C C . GLN A 1 89 ? -11.947 5.910 -5.899 1.00 74.88 89 GLN A C 1
ATOM 682 O O . GLN A 1 89 ? -12.145 7.085 -5.599 1.00 74.88 89 GLN A O 1
ATOM 687 N N . PHE A 1 90 ? -10.733 5.442 -6.195 1.00 74.62 90 PHE A N 1
ATOM 688 C CA . PHE A 1 90 ? -9.534 6.262 -6.336 1.00 74.62 90 PHE A CA 1
ATOM 689 C C . PHE A 1 90 ? -9.079 6.273 -7.799 1.00 74.62 90 PHE A C 1
ATOM 691 O O . PHE A 1 90 ? -9.656 5.578 -8.634 1.00 74.62 90 PHE A O 1
ATOM 698 N N . GLY A 1 91 ? -8.078 7.096 -8.129 1.00 76.69 91 GLY A N 1
ATOM 699 C CA . GLY A 1 91 ? -7.595 7.243 -9.504 1.00 76.69 91 GLY A CA 1
ATOM 700 C C . GLY A 1 91 ? -7.106 5.934 -10.142 1.00 76.69 91 GLY A C 1
ATOM 701 O O . GLY A 1 91 ? -7.188 4.843 -9.585 1.00 76.69 91 GLY A O 1
ATOM 702 N N . LEU A 1 92 ? -6.547 6.023 -11.346 1.00 82.94 92 LEU A N 1
ATOM 703 C CA . LEU A 1 92 ? -5.974 4.840 -11.984 1.00 82.94 92 LEU A CA 1
ATOM 704 C C . LEU A 1 92 ? -4.653 4.450 -11.318 1.00 82.94 92 LEU A C 1
ATOM 706 O O . LEU A 1 92 ? -3.806 5.299 -11.036 1.00 82.94 92 LEU A O 1
ATOM 710 N N . LEU A 1 93 ? -4.462 3.145 -11.125 1.00 86.06 93 LEU A N 1
ATOM 711 C CA . LEU A 1 93 ? -3.180 2.584 -10.731 1.00 86.06 93 LEU A CA 1
ATOM 712 C C . LEU A 1 93 ? -2.193 2.712 -11.901 1.00 86.06 93 LEU A C 1
ATOM 714 O O . LEU A 1 93 ? -2.394 2.120 -12.963 1.00 86.06 93 LEU A O 1
ATOM 718 N N . GLN A 1 94 ? -1.121 3.471 -11.707 1.00 87.75 94 GLN A N 1
ATOM 719 C CA . GLN A 1 94 ? -0.115 3.742 -12.730 1.00 87.75 94 GLN A CA 1
ATOM 720 C C . GLN A 1 94 ? 1.156 2.933 -12.444 1.00 87.75 94 GLN A C 1
ATOM 722 O O . GLN A 1 94 ? 1.679 2.999 -11.329 1.00 87.75 94 GLN A O 1
ATOM 727 N N . PRO A 1 95 ? 1.676 2.152 -13.406 1.00 88.56 95 PRO A N 1
ATOM 728 C CA . PRO A 1 95 ? 2.940 1.451 -13.222 1.00 88.56 95 PRO A CA 1
ATOM 729 C C . PRO A 1 95 ? 4.096 2.451 -13.120 1.00 88.56 95 PRO A C 1
ATOM 731 O O . PRO A 1 95 ? 4.111 3.474 -13.803 1.00 88.56 95 PRO A O 1
ATOM 734 N N . LEU A 1 96 ? 5.075 2.145 -12.269 1.00 85.81 96 LEU A N 1
ATOM 735 C CA . LEU A 1 96 ? 6.271 2.960 -12.083 1.00 85.81 96 LEU A CA 1
ATOM 736 C C . LEU A 1 96 ? 7.517 2.270 -12.647 1.00 85.81 96 LEU A C 1
ATOM 738 O O . LEU A 1 96 ? 7.681 1.052 -12.569 1.00 85.81 96 LEU A O 1
ATOM 742 N N . GLY A 1 97 ? 8.458 3.088 -13.115 1.00 82.19 97 GLY A N 1
ATOM 743 C CA . GLY A 1 97 ? 9.792 2.649 -13.511 1.00 82.19 97 GLY A CA 1
ATOM 744 C C . GLY A 1 97 ? 9.885 2.085 -14.928 1.00 82.19 97 GLY A C 1
ATOM 745 O O . GLY A 1 97 ? 8.914 1.988 -15.670 1.00 82.19 97 GLY A O 1
ATOM 746 N N . HIS A 1 98 ? 11.110 1.716 -15.299 1.00 75.06 98 HIS A N 1
ATOM 747 C CA . HIS A 1 98 ? 11.479 1.367 -16.673 1.00 75.06 98 HIS A CA 1
ATOM 748 C C . HIS A 1 98 ? 10.793 0.098 -17.206 1.00 75.06 98 HIS A C 1
ATOM 750 O O . HIS A 1 98 ? 10.570 -0.026 -18.402 1.00 75.06 98 HIS A O 1
ATOM 756 N N . ASN A 1 99 ? 10.422 -0.830 -16.319 1.00 73.56 99 ASN A N 1
ATOM 757 C CA . ASN A 1 99 ? 9.818 -2.114 -16.690 1.00 73.56 99 ASN A CA 1
ATOM 758 C C . ASN A 1 99 ? 8.281 -2.096 -16.674 1.00 73.56 99 ASN A C 1
ATOM 760 O O . ASN A 1 99 ? 7.672 -3.167 -16.700 1.00 73.56 99 ASN A O 1
ATOM 764 N N . ALA A 1 100 ? 7.656 -0.916 -16.600 1.00 81.44 100 ALA A N 1
ATOM 765 C CA . ALA A 1 100 ? 6.205 -0.755 -16.595 1.00 81.44 100 ALA A CA 1
ATOM 766 C C . ALA A 1 100 ? 5.533 -1.608 -17.688 1.00 81.44 100 ALA A C 1
ATOM 768 O O . ALA A 1 100 ? 5.858 -1.491 -18.868 1.00 81.44 100 ALA A O 1
ATOM 769 N N . GLY A 1 101 ? 4.602 -2.487 -17.302 1.00 76.38 101 GLY A N 1
ATOM 770 C CA . GLY A 1 101 ? 3.885 -3.349 -18.253 1.00 76.38 101 GLY A CA 1
ATOM 771 C C . GLY A 1 101 ? 4.419 -4.781 -18.364 1.00 76.38 101 GLY A C 1
ATOM 772 O O . GLY A 1 101 ? 3.692 -5.666 -18.819 1.00 76.38 101 GLY A O 1
ATOM 773 N N . ALA A 1 102 ? 5.650 -5.045 -17.919 1.00 84.06 102 ALA A N 1
ATOM 774 C CA . ALA A 1 102 ? 6.208 -6.396 -17.918 1.00 84.06 102 ALA A CA 1
ATOM 775 C C . ALA A 1 102 ? 5.505 -7.339 -16.913 1.00 84.06 102 ALA A C 1
ATOM 777 O O . ALA A 1 102 ? 4.865 -6.936 -15.940 1.00 84.06 102 ALA A O 1
ATOM 778 N N . ARG A 1 103 ? 5.637 -8.651 -17.128 1.00 86.06 103 ARG A N 1
ATOM 779 C CA . ARG A 1 103 ? 5.146 -9.650 -16.165 1.00 86.06 103 ARG A CA 1
ATOM 780 C C . ARG A 1 103 ? 6.025 -9.664 -14.913 1.00 86.06 103 ARG A C 1
ATOM 782 O O . ARG A 1 103 ? 7.238 -9.511 -15.005 1.00 86.06 103 ARG A O 1
ATOM 789 N N . GLY A 1 104 ? 5.427 -9.942 -13.756 1.00 88.44 104 GLY A N 1
ATOM 790 C CA . GLY A 1 104 ? 6.151 -10.101 -12.489 1.00 88.44 104 GLY A CA 1
ATOM 791 C C . GLY A 1 104 ? 5.822 -9.019 -11.467 1.00 88.44 104 GLY A C 1
ATOM 792 O O . GLY A 1 104 ? 4.773 -8.394 -11.533 1.00 88.44 104 GLY A O 1
ATOM 793 N N . TRP A 1 105 ? 6.679 -8.845 -10.466 1.00 90.00 105 TRP A N 1
ATOM 794 C CA . TRP A 1 105 ? 6.461 -7.866 -9.403 1.00 90.00 105 TRP A CA 1
ATOM 795 C C . TRP A 1 105 ? 6.879 -6.470 -9.840 1.00 90.00 105 TRP A C 1
ATOM 797 O O . TRP A 1 105 ? 8.049 -6.243 -10.152 1.00 90.00 105 TRP A O 1
ATOM 807 N N . GLN A 1 106 ? 5.932 -5.534 -9.824 1.00 88.94 106 GLN A N 1
ATOM 808 C CA . GLN A 1 106 ? 6.152 -4.169 -10.288 1.00 88.94 106 GLN A CA 1
ATOM 809 C C . GLN A 1 106 ? 5.748 -3.146 -9.233 1.00 88.94 106 GLN A C 1
ATOM 811 O O . GLN A 1 106 ? 4.809 -3.391 -8.467 1.00 88.94 106 GLN A O 1
ATOM 816 N N . PRO A 1 107 ? 6.455 -2.008 -9.163 1.00 90.75 107 PRO A N 1
ATOM 817 C CA . PRO A 1 107 ? 5.989 -0.871 -8.399 1.00 90.75 107 PRO A CA 1
ATOM 818 C C . PRO A 1 107 ? 4.870 -0.142 -9.155 1.00 90.75 107 PRO A C 1
ATOM 820 O O . PRO A 1 107 ? 4.910 -0.011 -10.376 1.00 90.75 107 PRO A O 1
ATOM 823 N N . PHE A 1 108 ? 3.897 0.367 -8.414 1.00 90.56 108 PHE A N 1
ATOM 824 C CA . PHE A 1 108 ? 2.804 1.185 -8.925 1.00 90.56 108 PHE A CA 1
ATOM 825 C C . PHE A 1 108 ? 2.587 2.394 -8.018 1.00 90.56 108 PHE A C 1
ATOM 827 O O . PHE A 1 108 ? 2.914 2.347 -6.829 1.00 90.56 108 PHE A O 1
ATOM 834 N N . VAL A 1 109 ? 1.987 3.444 -8.567 1.00 91.06 109 VAL A N 1
ATOM 835 C CA . VAL A 1 109 ? 1.434 4.569 -7.816 1.00 91.06 109 VAL A CA 1
ATOM 836 C C . VAL A 1 109 ? -0.073 4.626 -8.012 1.00 91.06 109 VAL A C 1
ATOM 838 O O . VAL A 1 109 ? -0.574 4.434 -9.118 1.00 91.06 109 VAL A O 1
ATOM 841 N N . LEU A 1 110 ? -0.798 4.898 -6.936 1.00 90.75 110 LEU A N 1
ATOM 842 C CA . LEU A 1 110 ? -2.208 5.243 -6.976 1.00 90.75 110 LEU A CA 1
ATOM 843 C C . LEU A 1 110 ? -2.396 6.638 -6.373 1.00 90.75 110 LEU A C 1
ATOM 845 O O . LEU A 1 110 ? -2.222 6.806 -5.162 1.00 90.75 110 LEU A O 1
ATOM 849 N N . PRO A 1 111 ? -2.794 7.634 -7.176 1.00 89.94 111 PRO A N 1
ATOM 850 C CA . PRO A 1 111 ? -3.240 8.915 -6.654 1.00 89.94 111 PRO A CA 1
ATOM 851 C C . PRO A 1 111 ? -4.568 8.753 -5.907 1.00 89.94 111 PRO A C 1
ATOM 853 O O . PRO A 1 111 ? -5.581 8.377 -6.498 1.00 89.94 111 PRO A O 1
ATOM 856 N N . ILE A 1 112 ? -4.571 9.055 -4.608 1.00 88.75 112 ILE A N 1
ATOM 857 C CA . ILE A 1 112 ? -5.786 8.988 -3.780 1.00 88.75 112 ILE A CA 1
ATOM 858 C C . ILE A 1 112 ? -6.626 10.254 -3.957 1.00 88.75 112 ILE A C 1
ATOM 860 O O . ILE A 1 112 ? -7.843 10.220 -3.827 1.00 88.75 112 ILE A O 1
ATOM 864 N N . GLY A 1 113 ? -5.984 11.384 -4.273 1.00 83.44 113 GLY A N 1
ATOM 865 C CA . GLY A 1 113 ? -6.654 12.667 -4.520 1.00 83.44 113 GLY A CA 1
ATOM 866 C C . GLY A 1 113 ? -7.144 13.384 -3.255 1.00 83.44 113 GLY A C 1
ATOM 867 O O . GLY A 1 113 ? -7.508 14.561 -3.327 1.00 83.44 113 GLY A O 1
ATOM 868 N N . LEU A 1 114 ? -7.090 12.713 -2.103 1.00 88.44 114 LEU A N 1
ATOM 869 C CA . LEU A 1 114 ? -7.420 13.255 -0.788 1.00 88.44 114 LEU A CA 1
ATOM 870 C C . LEU A 1 114 ? -6.234 14.024 -0.182 1.00 88.44 114 LEU A C 1
ATOM 872 O O . LEU A 1 114 ? -5.082 13.670 -0.457 1.00 88.44 114 LEU A O 1
ATOM 876 N N . PRO A 1 115 ? -6.484 15.058 0.642 1.00 89.50 115 PRO A N 1
ATOM 877 C CA . PRO A 1 115 ? -5.445 15.676 1.457 1.00 89.50 115 PRO A CA 1
ATOM 878 C C . PRO A 1 115 ? -4.782 14.649 2.373 1.00 89.50 115 PRO A C 1
ATOM 880 O O . PRO A 1 115 ? -5.444 13.762 2.910 1.00 89.50 115 PRO A O 1
ATOM 883 N N . LEU A 1 116 ? -3.472 14.777 2.546 1.00 87.94 116 LEU A N 1
ATOM 884 C CA . LEU A 1 116 ? -2.716 13.938 3.465 1.00 87.94 116 LEU A CA 1
ATOM 885 C C . LEU A 1 116 ? -3.038 14.315 4.921 1.00 87.94 116 LEU A C 1
ATOM 887 O O . LEU A 1 116 ? -2.965 15.489 5.283 1.00 87.94 116 LEU A O 1
ATOM 891 N N . THR A 1 117 ? -3.377 13.325 5.748 1.00 88.06 117 THR A N 1
ATOM 892 C CA . THR A 1 117 ? -3.683 13.486 7.180 1.00 88.06 117 THR A CA 1
ATOM 893 C C . THR A 1 117 ? -2.763 12.606 8.038 1.00 88.06 117 THR A C 1
ATOM 895 O O . THR A 1 117 ? -2.276 11.594 7.529 1.00 88.06 117 THR A O 1
ATOM 898 N N . PRO A 1 118 ? -2.522 12.952 9.323 1.00 84.38 118 PRO A N 1
ATOM 899 C CA . PRO A 1 118 ? -1.670 12.153 10.216 1.00 84.38 118 PRO A CA 1
ATOM 900 C C . PRO A 1 118 ? -2.160 10.715 10.423 1.00 84.38 118 PRO A C 1
ATOM 902 O O . PRO A 1 118 ? -1.365 9.783 10.493 1.00 84.38 118 PRO A O 1
ATOM 905 N N . ASP A 1 119 ? -3.480 10.542 10.468 1.00 88.19 119 ASP A N 1
ATOM 906 C CA . ASP A 1 119 ? -4.132 9.241 10.475 1.00 88.19 119 ASP A CA 1
ATOM 907 C C . ASP A 1 119 ? -4.971 9.125 9.212 1.00 88.19 119 ASP A C 1
ATOM 909 O O . ASP A 1 119 ? -5.929 9.877 9.000 1.00 88.19 119 ASP A O 1
ATOM 913 N N . MET A 1 120 ? -4.588 8.201 8.337 1.00 91.50 120 MET A N 1
ATOM 914 C CA . MET A 1 120 ? -5.280 7.986 7.075 1.00 91.50 120 MET A CA 1
ATOM 915 C C . MET A 1 120 ? -5.658 6.520 6.957 1.00 91.50 120 MET A C 1
ATOM 917 O O . MET A 1 120 ? -4.808 5.634 7.037 1.00 91.50 120 MET A O 1
ATOM 921 N N . THR A 1 121 ? -6.946 6.263 6.751 1.00 94.19 121 THR A N 1
ATOM 922 C CA . THR A 1 121 ? -7.459 4.920 6.488 1.00 94.19 121 THR A CA 1
ATOM 923 C C . THR A 1 121 ? -7.986 4.859 5.068 1.00 94.19 121 THR A C 1
ATOM 925 O O . THR A 1 121 ? -8.820 5.671 4.675 1.00 94.19 121 THR A O 1
ATOM 928 N N . ILE A 1 122 ? -7.488 3.898 4.297 1.00 93.12 122 ILE A N 1
ATOM 929 C CA . ILE A 1 122 ? -7.843 3.719 2.893 1.00 93.12 122 ILE A CA 1
ATOM 930 C C . ILE A 1 122 ? -8.399 2.313 2.727 1.00 93.12 122 ILE A C 1
ATOM 932 O O . ILE A 1 122 ? -7.754 1.329 3.095 1.00 93.12 122 ILE A O 1
ATOM 936 N N . GLN A 1 123 ? -9.600 2.223 2.165 1.00 92.94 123 GLN A N 1
ATOM 937 C CA . GLN A 1 123 ? -10.230 0.959 1.821 1.00 92.94 123 GLN A CA 1
ATOM 938 C C . GLN A 1 123 ? -10.197 0.770 0.314 1.00 92.94 123 GLN A C 1
ATOM 940 O O . GLN A 1 123 ? -10.606 1.660 -0.417 1.00 92.94 123 GLN A O 1
ATOM 945 N N . PHE A 1 124 ? -9.769 -0.393 -0.151 1.00 90.88 124 PHE A N 1
ATOM 946 C CA . PHE A 1 124 ? -9.798 -0.727 -1.568 1.00 90.88 124 PHE A CA 1
ATOM 947 C C . PHE A 1 124 ? -9.853 -2.237 -1.759 1.00 90.88 124 PHE A C 1
ATOM 949 O O . PHE A 1 124 ? -9.355 -3.007 -0.935 1.00 90.88 124 PHE A O 1
ATOM 956 N N . ASN A 1 125 ? -10.427 -2.679 -2.869 1.00 90.00 125 ASN A N 1
ATOM 957 C CA . ASN A 1 125 ? -10.280 -4.057 -3.323 1.00 90.00 125 ASN A CA 1
ATOM 958 C C . ASN A 1 125 ? -9.149 -4.170 -4.347 1.00 90.00 125 ASN A C 1
ATOM 960 O O . ASN A 1 125 ? -9.083 -3.354 -5.263 1.00 90.00 125 ASN A O 1
ATOM 964 N N . ILE A 1 126 ? -8.295 -5.188 -4.227 1.00 87.94 126 ILE A N 1
ATOM 965 C CA . ILE A 1 126 ? -7.261 -5.486 -5.224 1.00 87.94 126 ILE A CA 1
ATOM 966 C C . ILE A 1 126 ? -7.250 -6.966 -5.604 1.00 87.94 126 ILE A C 1
ATOM 968 O O . ILE A 1 126 ? -7.184 -7.861 -4.757 1.00 87.94 126 ILE A O 1
ATOM 972 N N . ASN A 1 127 ? -7.288 -7.233 -6.910 1.00 86.38 127 ASN A N 1
ATOM 973 C CA . ASN A 1 127 ? -7.289 -8.598 -7.444 1.00 86.38 127 ASN A CA 1
ATOM 974 C C . ASN A 1 127 ? -5.879 -9.195 -7.630 1.00 86.38 127 ASN A C 1
ATOM 976 O O . ASN A 1 127 ? -5.734 -10.409 -7.792 1.00 86.38 127 ASN A O 1
ATOM 980 N N . ALA A 1 128 ? -4.840 -8.360 -7.593 1.00 89.56 128 ALA A N 1
ATOM 981 C CA . ALA A 1 128 ? -3.449 -8.775 -7.688 1.00 89.56 128 ALA A CA 1
ATOM 982 C C . ALA A 1 128 ? -2.821 -8.954 -6.295 1.00 89.56 128 ALA A C 1
ATOM 984 O O . ALA A 1 128 ? -3.140 -8.199 -5.376 1.00 89.56 128 ALA A O 1
ATOM 985 N N . PRO A 1 129 ? -1.889 -9.908 -6.124 1.00 92.62 129 PRO A N 1
ATOM 986 C CA . PRO A 1 129 ? -1.096 -9.981 -4.908 1.00 92.62 129 PRO A CA 1
ATOM 987 C C . PRO A 1 129 ? -0.265 -8.712 -4.694 1.00 92.62 129 PRO A C 1
ATOM 989 O O . PRO A 1 129 ? 0.437 -8.277 -5.608 1.00 92.62 129 PRO A O 1
ATOM 992 N N . LEU A 1 130 ? -0.319 -8.164 -3.482 1.00 92.81 130 LEU A N 1
ATOM 993 C CA . LEU A 1 130 ? 0.488 -7.050 -2.996 1.00 92.81 130 LEU A CA 1
ATOM 994 C C . LEU A 1 130 ? 1.551 -7.540 -2.026 1.00 92.81 130 LEU A C 1
ATOM 996 O O . LEU A 1 130 ? 1.231 -8.242 -1.069 1.00 92.81 130 LEU A O 1
ATOM 1000 N N . SER A 1 131 ? 2.793 -7.117 -2.235 1.00 94.44 131 SER A N 1
ATOM 1001 C CA . SER A 1 131 ? 3.919 -7.415 -1.349 1.00 94.44 131 SER A CA 1
ATOM 1002 C C . SER A 1 131 ? 4.479 -6.178 -0.659 1.00 94.44 131 SER A C 1
ATOM 1004 O O . SER A 1 131 ? 5.369 -6.316 0.165 1.00 94.44 131 SER A O 1
ATOM 1006 N N . ARG A 1 132 ? 4.010 -4.970 -0.976 1.00 94.56 132 ARG A N 1
ATOM 1007 C CA . ARG A 1 132 ? 4.374 -3.741 -0.259 1.00 94.56 132 ARG A CA 1
ATOM 1008 C C . ARG A 1 132 ? 3.320 -2.676 -0.491 1.00 94.56 132 ARG A C 1
ATOM 1010 O O . ARG A 1 132 ? 2.788 -2.576 -1.599 1.00 94.56 132 ARG A O 1
ATOM 1017 N N . LEU A 1 133 ? 3.075 -1.867 0.529 1.00 94.44 133 LEU A N 1
ATOM 1018 C CA . LEU A 1 133 ? 2.193 -0.716 0.448 1.00 94.44 133 LEU A CA 1
ATOM 1019 C C . LEU A 1 133 ? 2.732 0.407 1.327 1.00 94.44 133 LEU A C 1
ATOM 1021 O O . LEU A 1 133 ? 3.087 0.157 2.473 1.00 94.44 133 LEU A O 1
ATOM 1025 N N . LEU A 1 134 ? 2.791 1.618 0.787 1.00 93.38 134 LEU A N 1
ATOM 1026 C CA . LEU A 1 134 ? 3.313 2.804 1.457 1.00 93.38 134 LEU A CA 1
ATOM 1027 C C . LEU A 1 134 ? 2.425 4.001 1.139 1.00 93.38 134 LEU A C 1
ATOM 1029 O O . LEU A 1 134 ? 1.974 4.134 0.002 1.00 93.38 134 LEU A O 1
ATOM 1033 N N . LEU A 1 135 ? 2.219 4.879 2.114 1.00 92.44 135 LEU A N 1
ATOM 1034 C CA . LEU A 1 135 ? 1.537 6.154 1.912 1.00 92.44 135 LEU A CA 1
ATOM 1035 C C . LEU A 1 135 ? 2.573 7.260 1.757 1.00 92.44 135 LEU A C 1
ATOM 1037 O O . LEU A 1 135 ? 3.471 7.371 2.580 1.00 92.44 135 LEU A O 1
ATOM 1041 N N . GLY A 1 136 ? 2.444 8.076 0.721 1.00 89.38 136 GLY A N 1
ATOM 1042 C CA . GLY A 1 136 ? 3.329 9.201 0.453 1.00 89.38 136 GLY A CA 1
ATOM 1043 C C . GLY A 1 136 ? 2.580 10.445 0.005 1.00 89.38 136 GLY A C 1
ATOM 1044 O O . GLY A 1 136 ? 1.348 10.503 0.012 1.00 89.38 136 GLY A O 1
ATOM 1045 N N . ARG A 1 137 ? 3.363 11.428 -0.434 1.00 85.94 137 ARG A N 1
ATOM 1046 C CA . ARG A 1 137 ? 2.888 12.684 -1.017 1.00 85.94 137 ARG A CA 1
ATOM 1047 C C . ARG A 1 137 ? 3.061 12.672 -2.538 1.00 85.94 137 ARG A C 1
ATOM 1049 O O . ARG A 1 137 ? 4.120 12.261 -3.016 1.00 85.94 137 ARG A O 1
ATOM 1056 N N . GLY A 1 138 ? 2.046 13.145 -3.259 1.00 70.94 138 GLY A N 1
ATOM 1057 C CA . GLY A 1 138 ? 2.078 13.419 -4.701 1.00 70.94 138 GLY A CA 1
ATOM 1058 C C . GLY A 1 138 ? 1.817 14.873 -5.046 1.00 70.94 138 GLY A C 1
ATOM 1059 O O . GLY A 1 138 ? 1.494 15.663 -4.126 1.00 70.94 138 GLY A O 1
#

Organism: NCBI:txid585398

pLDDT: mean 82.76, std 13.97, range [40.62, 97.75]

Foldseek 3Di:
DDPPPADDCNPLKFQWPWKDAVNHTDPLQSLQARFDDDDPPPPDDHSQDLVRWDAFKMKTKTAADRPDKAFKKKKWWWFDPDQKDKPVQFDGWAWDDDCGPDGTITITMTGRRDIDDRIDIDIIHIPTITRYMIMHHD

Radius of gyration: 14.6 Å; chains: 1; bounding box: 44×34×30 Å

Secondary structure (DSSP, 8-state):
----SS-TT-SSEEPEEEEEETTEE-HHHHHHH------TT--------TTS-EEEEEEEEEESPPSS--EEEEEEEEEESS---B-TTS---EE-STTTT-SEEEEEEEEEEEEP-SEEEEEEEEEEEEEEEEEEE-

Sequence (138 aa):
MRDERLRRGQAPLLLPTTVLIDGKASASAVQALAKRILYPPAGWPEELDDRRQVRGKLTVTFAGELPGGGRAVLLLRARQRSVPLMDSQFGLLQPLGHNAGARGWQPFVLPIGLPLTPDMTIQFNINAPLSRLLLGRG